Protein AF-A0A1F7M0W0-F1 (afdb_monomer_lite)

Secondary structure (DSSP, 8-state):
--HHHHHHHHHHHHHHHHHHHHHHHHHHHHHHHHH--HHHHHHHHHHHHHHHHHHIIIIIS-SEEEE-SSEEEEE-SS-EEEEEGGGEEEEEEEEEEEEEEEETTEEEEEEEEEEEE--TT-SSPEEEEEEEEEEEETT---GGGSB-HHHHH-THHHHHHHHS--

pLDDT: mean 82.92, std 13.29, range [36.28, 96.38]

Structure (mmCIF, N/CA/C/O backbone):
data_AF-A0A1F7M0W0-F1
#
_entry.id   AF-A0A1F7M0W0-F1
#
loop_
_atom_site.group_PDB
_atom_site.id
_atom_site.type_symbol
_atom_site.label_atom_id
_atom_site.label_alt_id
_atom_site.label_comp_id
_atom_site.label_asym_id
_atom_site.label_entity_id
_atom_site.label_seq_id
_atom_site.pdbx_PDB_ins_code
_atom_site.Cartn_x
_atom_site.Cartn_y
_atom_site.Cartn_z
_atom_site.occupancy
_atom_site.B_iso_or_equiv
_atom_site.auth_seq_id
_atom_site.auth_comp_id
_atom_site.auth_asym_id
_atom_site.auth_atom_id
_atom_site.pdbx_PDB_model_num
ATOM 1 N N . MET A 1 1 ? 17.934 -7.156 0.402 1.00 50.94 1 MET A N 1
ATOM 2 C CA . MET A 1 1 ? 16.973 -7.670 1.405 1.00 50.94 1 MET A CA 1
ATOM 3 C C . MET A 1 1 ? 16.282 -8.896 0.833 1.00 50.94 1 MET A C 1
ATOM 5 O O . MET A 1 1 ? 15.883 -8.846 -0.325 1.00 50.94 1 MET A O 1
ATOM 9 N N . SER A 1 2 ? 16.184 -9.997 1.584 1.00 61.03 2 SER A N 1
ATOM 10 C CA . SER A 1 2 ? 15.461 -11.190 1.125 1.00 61.03 2 SER A CA 1
ATOM 11 C C . SER A 1 2 ? 13.953 -10.904 1.070 1.00 61.03 2 SER A C 1
ATOM 13 O O . SER A 1 2 ? 13.402 -10.249 1.952 1.00 61.03 2 SER A O 1
ATOM 15 N N . VAL A 1 3 ? 13.280 -11.400 0.026 1.00 61.53 3 VAL A N 1
ATOM 16 C CA . VAL A 1 3 ? 11.830 -11.221 -0.225 1.00 61.53 3 VAL A CA 1
ATOM 17 C C . VAL A 1 3 ? 10.975 -11.719 0.949 1.00 61.53 3 VAL A C 1
ATOM 19 O O . VAL A 1 3 ? 9.888 -11.212 1.208 1.00 61.53 3 VAL A O 1
ATOM 22 N N . PHE A 1 4 ? 11.486 -12.716 1.671 1.00 61.03 4 PHE A N 1
ATOM 23 C CA . PHE A 1 4 ? 10.843 -13.277 2.851 1.00 61.03 4 PHE A CA 1
ATOM 24 C C . PHE A 1 4 ? 10.889 -12.312 4.045 1.00 61.03 4 PHE A C 1
ATOM 26 O O . PHE A 1 4 ? 9.880 -12.137 4.720 1.00 61.03 4 PHE A O 1
ATOM 33 N N . GLY A 1 5 ? 12.020 -11.627 4.257 1.00 73.69 5 GLY A N 1
ATOM 34 C CA . GLY A 1 5 ? 12.181 -10.662 5.347 1.00 73.69 5 GLY A CA 1
ATOM 35 C C . GLY A 1 5 ? 11.308 -9.414 5.192 1.00 73.69 5 GLY A C 1
ATOM 36 O O . GLY A 1 5 ? 10.803 -8.888 6.178 1.00 73.69 5 GLY A O 1
ATOM 37 N N . THR A 1 6 ? 11.071 -8.953 3.960 1.00 78.06 6 THR A N 1
ATOM 38 C CA . THR A 1 6 ? 10.182 -7.803 3.718 1.00 78.06 6 THR A CA 1
ATOM 39 C C . THR A 1 6 ? 8.709 -8.160 3.902 1.00 78.06 6 THR A C 1
ATOM 41 O O . THR A 1 6 ? 7.960 -7.363 4.467 1.00 78.06 6 THR A O 1
ATOM 44 N N . ARG A 1 7 ? 8.294 -9.376 3.516 1.00 80.31 7 ARG A N 1
ATOM 45 C CA . ARG A 1 7 ? 6.933 -9.873 3.771 1.00 80.31 7 ARG A CA 1
ATOM 46 C C . ARG A 1 7 ? 6.635 -9.983 5.263 1.00 80.31 7 ARG A C 1
ATOM 48 O O . ARG A 1 7 ? 5.583 -9.524 5.702 1.00 80.31 7 ARG A O 1
ATOM 55 N N . THR A 1 8 ? 7.531 -10.606 6.031 1.00 82.56 8 THR A N 1
ATOM 56 C CA . THR A 1 8 ? 7.334 -10.804 7.475 1.00 82.56 8 THR A CA 1
ATOM 57 C C . THR A 1 8 ? 7.323 -9.477 8.217 1.00 82.56 8 THR A C 1
ATOM 59 O O . THR A 1 8 ? 6.452 -9.274 9.057 1.00 82.56 8 THR A O 1
ATOM 62 N N . PHE A 1 9 ? 8.208 -8.544 7.856 1.00 86.50 9 PHE A N 1
ATOM 63 C CA . PHE A 1 9 ? 8.216 -7.200 8.427 1.00 86.50 9 PHE A CA 1
ATOM 64 C C . PHE A 1 9 ? 6.906 -6.450 8.160 1.00 86.50 9 PHE A C 1
ATOM 66 O O . PHE A 1 9 ? 6.277 -5.966 9.097 1.00 86.50 9 PHE A O 1
ATOM 73 N N . GLN A 1 10 ? 6.451 -6.388 6.903 1.00 87.81 10 GLN A N 1
ATOM 74 C CA . GLN A 1 10 ? 5.212 -5.680 6.569 1.00 87.81 10 GLN A CA 1
ATOM 75 C C . GLN A 1 10 ? 3.975 -6.355 7.180 1.00 87.81 10 GLN A C 1
ATOM 77 O O . GLN A 1 10 ? 3.059 -5.668 7.631 1.00 87.81 10 GLN A O 1
ATOM 82 N N . GLY A 1 11 ? 3.963 -7.691 7.246 1.00 86.62 11 GLY A N 1
ATOM 83 C CA . GLY A 1 11 ? 2.921 -8.450 7.936 1.00 86.62 11 GLY A CA 1
ATOM 84 C C . GLY A 1 11 ? 2.881 -8.164 9.439 1.00 86.62 11 GLY A C 1
ATOM 85 O O . GLY A 1 11 ? 1.812 -7.877 9.972 1.00 86.62 11 GLY A O 1
ATOM 86 N N . ALA A 1 12 ? 4.036 -8.167 10.109 1.00 90.12 12 ALA A N 1
ATOM 87 C CA . ALA A 1 12 ? 4.142 -7.836 11.530 1.00 90.12 12 ALA A CA 1
ATOM 88 C C . ALA A 1 12 ? 3.728 -6.384 11.809 1.00 90.12 12 AL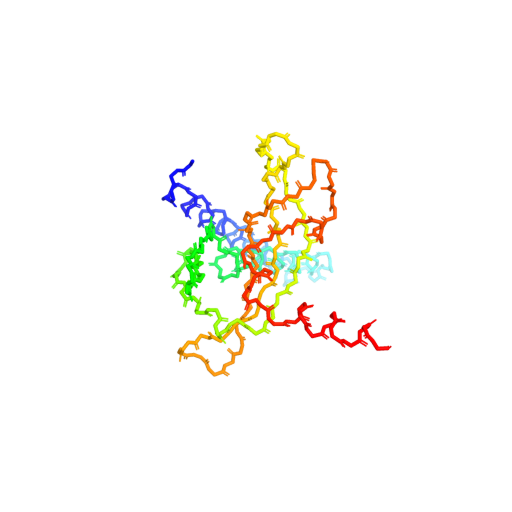A A C 1
ATOM 90 O O . ALA A 1 12 ? 2.979 -6.126 12.749 1.00 90.12 12 ALA A O 1
ATOM 91 N N . LEU A 1 13 ? 4.153 -5.445 10.959 1.00 91.31 13 LEU A N 1
ATOM 92 C CA . LEU A 1 13 ? 3.774 -4.039 11.059 1.00 91.31 13 LEU A CA 1
ATOM 93 C C . LEU A 1 13 ? 2.256 -3.858 10.919 1.00 91.31 13 LEU A C 1
ATOM 95 O O . LEU A 1 13 ? 1.640 -3.180 11.736 1.00 91.31 13 LEU A O 1
ATOM 99 N N . SER A 1 14 ? 1.638 -4.506 9.927 1.00 90.44 14 SER A N 1
ATOM 100 C CA . SER A 1 14 ? 0.182 -4.501 9.753 1.00 90.44 14 SER A CA 1
ATOM 101 C C . SER A 1 14 ? -0.540 -5.057 10.988 1.00 90.44 14 SER A C 1
ATOM 103 O O . SER A 1 14 ? -1.446 -4.405 11.507 1.00 90.44 14 SER A O 1
ATOM 105 N N . ALA A 1 15 ? -0.097 -6.204 11.517 1.00 91.88 15 ALA A N 1
ATOM 106 C CA . ALA A 1 15 ? -0.667 -6.804 12.724 1.00 91.88 15 ALA A CA 1
ATOM 107 C C . ALA A 1 15 ? -0.555 -5.883 13.953 1.00 91.88 15 ALA A C 1
ATOM 109 O O . ALA A 1 15 ? -1.500 -5.785 14.736 1.00 91.88 15 ALA A O 1
ATOM 110 N N . ALA A 1 16 ? 0.560 -5.160 14.095 1.00 92.94 16 ALA A N 1
ATOM 111 C CA . ALA A 1 16 ? 0.738 -4.180 15.161 1.00 92.94 16 ALA A CA 1
ATOM 112 C C . ALA A 1 16 ? -0.274 -3.026 15.055 1.00 92.94 16 ALA A C 1
ATOM 114 O O . ALA A 1 16 ? -0.889 -2.666 16.058 1.00 92.94 16 ALA A O 1
ATOM 115 N N . PHE A 1 17 ? -0.512 -2.495 13.849 1.00 93.81 17 PHE A N 1
ATOM 116 C CA . PHE A 1 17 ? -1.536 -1.467 13.619 1.00 93.81 17 PHE A CA 1
ATOM 117 C C . PHE A 1 17 ? -2.949 -1.966 13.949 1.00 93.81 17 PHE A C 1
ATOM 119 O O . PHE A 1 17 ? -3.724 -1.241 14.573 1.00 93.81 17 PHE A O 1
ATOM 126 N N . PHE A 1 18 ? -3.274 -3.212 13.597 1.00 92.19 18 PHE A N 1
ATOM 127 C CA . PHE A 1 18 ? -4.548 -3.831 13.967 1.00 92.19 18 PHE A CA 1
ATOM 128 C C . PHE A 1 18 ? -4.738 -3.933 15.477 1.00 92.19 18 PHE A C 1
ATOM 130 O O . PHE A 1 18 ? -5.766 -3.499 15.996 1.00 92.19 18 PHE A O 1
ATOM 137 N N . ALA A 1 19 ? -3.752 -4.495 16.176 1.00 93.38 19 ALA A N 1
ATOM 138 C CA . ALA A 1 19 ? -3.827 -4.705 17.614 1.00 93.38 19 ALA A CA 1
ATOM 139 C C . ALA A 1 19 ? -3.890 -3.371 18.371 1.00 93.38 19 ALA A C 1
ATOM 141 O O . ALA A 1 19 ? -4.763 -3.187 19.218 1.00 93.38 19 ALA A O 1
ATOM 142 N N . ALA A 1 20 ? -3.017 -2.419 18.027 1.00 94.75 20 ALA A N 1
ATOM 143 C CA . ALA A 1 20 ? -2.986 -1.105 18.659 1.00 94.75 20 ALA A CA 1
ATOM 144 C C . ALA A 1 20 ? -4.271 -0.311 18.382 1.00 94.75 20 ALA A C 1
ATOM 146 O O . ALA A 1 20 ? -4.898 0.189 19.313 1.00 94.75 20 ALA A O 1
ATOM 147 N N . GLY A 1 21 ? -4.706 -0.240 17.119 1.00 94.50 21 GLY A N 1
ATOM 148 C CA . GLY A 1 21 ? -5.929 0.468 16.748 1.00 94.50 21 GLY A CA 1
ATOM 149 C C . GLY A 1 21 ? -7.175 -0.147 17.387 1.00 94.50 21 GLY A C 1
ATOM 150 O O . GLY A 1 21 ? -7.998 0.578 17.939 1.00 94.50 21 GLY A O 1
ATOM 151 N N . GLY A 1 22 ? -7.283 -1.479 17.392 1.00 94.25 22 GLY A N 1
ATOM 152 C CA . GLY A 1 22 ? -8.375 -2.197 18.050 1.00 94.25 22 GLY A CA 1
ATOM 153 C C . GLY A 1 22 ? -8.413 -1.963 19.562 1.00 94.25 22 GLY A C 1
ATOM 154 O O . GLY A 1 22 ? -9.478 -1.680 20.106 1.00 94.25 22 GLY A O 1
ATOM 155 N N . ALA A 1 23 ? -7.258 -2.002 20.234 1.00 96.25 23 ALA A N 1
ATOM 156 C CA . ALA A 1 23 ? -7.165 -1.716 21.664 1.00 96.25 23 ALA A CA 1
ATOM 157 C C . ALA A 1 23 ? -7.616 -0.285 21.998 1.00 96.25 23 ALA A C 1
ATOM 159 O O . ALA A 1 23 ? -8.373 -0.092 22.949 1.00 96.25 23 ALA A O 1
ATOM 160 N N . VAL A 1 24 ? -7.215 0.703 21.188 1.00 96.12 24 VAL A N 1
ATOM 161 C CA . VAL A 1 24 ? -7.655 2.099 21.343 1.00 96.12 24 VAL A CA 1
ATOM 162 C C . VAL A 1 24 ? -9.168 2.219 21.159 1.00 96.12 24 VAL A C 1
ATOM 164 O O . VAL A 1 24 ? -9.820 2.825 22.002 1.00 96.12 24 VAL A O 1
ATOM 167 N N . ILE A 1 25 ? -9.749 1.595 20.125 1.00 96.38 25 ILE A N 1
ATOM 168 C CA . ILE A 1 25 ? -11.209 1.602 19.917 1.00 96.38 25 ILE A CA 1
ATOM 169 C C . ILE A 1 25 ? -11.929 1.033 21.139 1.00 96.38 25 ILE A C 1
ATOM 171 O O . ILE A 1 25 ? -12.865 1.658 21.629 1.00 96.38 25 ILE A O 1
ATOM 175 N N . ILE A 1 26 ? -11.497 -0.128 21.643 1.00 96.31 26 ILE A N 1
ATOM 176 C CA . ILE A 1 26 ? -12.136 -0.790 22.788 1.00 96.31 26 ILE A CA 1
ATOM 177 C C . ILE A 1 26 ? -12.042 0.094 24.036 1.00 96.31 26 ILE A C 1
ATOM 179 O O . ILE A 1 26 ? -13.057 0.344 24.684 1.00 96.31 26 ILE A O 1
ATOM 183 N N . ALA A 1 27 ? -10.852 0.611 24.354 1.00 95.06 27 ALA A N 1
ATOM 184 C CA . ALA A 1 27 ? -10.651 1.474 25.515 1.00 95.06 27 ALA A CA 1
ATOM 185 C C . ALA A 1 27 ? -11.495 2.755 25.422 1.00 95.06 27 ALA A C 1
ATOM 187 O O . ALA A 1 27 ? -12.200 3.110 26.366 1.00 95.06 27 ALA A O 1
ATOM 188 N N . SER A 1 28 ? -11.485 3.421 24.268 1.00 94.94 28 SER A N 1
ATOM 189 C CA . SER A 1 28 ? -12.257 4.640 24.040 1.00 94.94 28 SER A CA 1
ATOM 190 C C . SER A 1 28 ? -13.768 4.397 24.042 1.00 94.94 28 SER A C 1
ATOM 192 O O . SER A 1 28 ? -14.510 5.198 24.604 1.00 94.94 28 SER A O 1
ATOM 194 N N . ALA A 1 29 ? -14.240 3.276 23.494 1.00 93.12 29 ALA A N 1
ATOM 195 C CA . ALA A 1 29 ? -15.651 2.901 23.541 1.00 93.12 29 ALA A CA 1
ATOM 196 C C . ALA A 1 29 ? -16.125 2.631 24.977 1.00 93.12 29 ALA A C 1
ATOM 198 O O . ALA A 1 29 ? -17.220 3.051 25.346 1.00 93.12 29 ALA A O 1
ATOM 199 N N . LEU A 1 30 ? -15.292 1.995 25.809 1.00 95.00 30 LEU A N 1
ATOM 200 C CA . LEU A 1 30 ? -15.589 1.792 27.230 1.00 95.00 30 LEU A CA 1
ATOM 201 C C . LEU A 1 30 ? -15.691 3.125 27.985 1.00 95.00 30 LEU A C 1
ATOM 203 O O . LEU A 1 30 ? -16.606 3.302 28.790 1.00 95.00 30 LEU A O 1
ATOM 207 N N . VAL A 1 31 ? -14.797 4.078 27.700 1.00 92.88 31 VAL A N 1
ATOM 208 C CA . VAL A 1 31 ? -14.842 5.423 28.298 1.00 92.88 31 VAL A CA 1
ATOM 209 C C . VAL A 1 31 ? -16.081 6.194 27.838 1.00 92.88 31 VAL A C 1
ATOM 211 O O . VAL A 1 31 ? -16.773 6.769 28.675 1.00 92.88 31 VAL A O 1
ATOM 214 N N . LEU A 1 32 ? -16.420 6.156 26.545 1.00 93.00 32 LEU A N 1
ATOM 215 C CA . LEU A 1 32 ? -17.656 6.749 26.017 1.00 93.00 32 LEU A CA 1
ATOM 216 C C . LEU A 1 32 ? -18.895 6.161 26.690 1.00 93.00 32 LEU A C 1
ATOM 218 O O . LEU A 1 32 ? -19.762 6.904 27.137 1.00 93.00 32 LEU A O 1
ATOM 222 N N . TYR A 1 33 ? -18.963 4.834 26.798 1.00 91.94 33 TYR A N 1
ATOM 223 C CA . TYR A 1 33 ? -20.092 4.149 27.417 1.00 91.94 33 TYR A CA 1
ATOM 224 C C . TYR A 1 33 ? -20.246 4.514 28.897 1.00 91.94 33 TYR A C 1
ATOM 226 O O . TYR A 1 33 ? -21.361 4.691 29.383 1.00 91.94 33 TYR A O 1
ATOM 234 N N . ARG A 1 34 ? -19.129 4.640 29.625 1.00 94.19 34 ARG A N 1
ATOM 235 C CA . ARG A 1 34 ? -19.157 4.893 31.068 1.00 94.19 34 ARG A CA 1
ATOM 236 C C . ARG A 1 34 ? -19.322 6.367 31.433 1.00 94.19 34 ARG A C 1
ATOM 238 O O . ARG A 1 34 ? -19.974 6.651 32.435 1.00 94.19 34 ARG A O 1
ATOM 245 N N . TYR A 1 35 ? -18.726 7.274 30.663 1.00 91.94 35 TYR A N 1
ATOM 246 C CA . TYR A 1 35 ? -18.578 8.686 31.030 1.00 91.94 35 TYR A CA 1
ATOM 247 C C . TYR A 1 35 ? -19.152 9.666 29.998 1.00 91.94 35 TYR A C 1
ATOM 249 O O . TYR A 1 35 ? -19.241 10.851 30.297 1.00 91.94 35 TYR A O 1
ATOM 257 N N . SER A 1 36 ? -19.555 9.204 28.806 1.00 88.69 36 SER A N 1
ATOM 258 C CA . SER A 1 36 ? -20.030 10.057 27.697 1.00 88.69 36 SER A CA 1
ATOM 259 C C . SER A 1 36 ? -19.058 11.189 27.325 1.00 88.69 36 SER A C 1
ATOM 261 O O . SER A 1 36 ? -19.475 12.259 26.885 1.00 88.69 36 SER A O 1
ATOM 263 N N . ASP A 1 37 ? -17.753 10.954 27.500 1.00 89.62 37 ASP A N 1
ATOM 264 C CA . ASP A 1 37 ? -16.708 11.947 27.245 1.00 89.62 37 ASP A CA 1
ATOM 265 C C . ASP A 1 37 ? -16.490 12.145 25.728 1.00 89.62 37 ASP A C 1
ATOM 267 O O . ASP A 1 37 ? -16.090 11.199 25.040 1.00 89.62 37 ASP A O 1
ATOM 271 N N . PRO A 1 38 ? -16.694 13.357 25.176 1.00 85.94 38 PRO A N 1
ATOM 272 C CA . PRO A 1 38 ? -16.485 13.626 23.754 1.00 85.94 38 PRO A CA 1
ATOM 273 C C . PRO A 1 38 ? -15.032 13.420 23.292 1.00 85.94 38 PRO A C 1
ATOM 275 O O . PRO A 1 38 ? -14.805 13.122 22.120 1.00 85.94 38 PRO A O 1
ATOM 278 N N . VAL A 1 39 ? -14.036 13.512 24.178 1.00 89.94 39 VAL A N 1
ATOM 279 C CA . VAL A 1 39 ? -12.630 13.225 23.841 1.00 89.94 39 VAL A CA 1
ATOM 280 C C . VAL A 1 39 ? -12.447 11.749 23.490 1.00 89.94 39 VAL A C 1
ATOM 282 O O . VAL A 1 39 ? -11.682 11.403 22.586 1.00 89.94 39 VAL A O 1
ATOM 285 N N . ALA A 1 40 ? -13.202 10.860 24.134 1.00 91.00 40 ALA A N 1
ATOM 286 C CA . ALA A 1 40 ? -13.142 9.438 23.839 1.00 91.00 40 ALA A CA 1
ATOM 287 C C . ALA A 1 40 ? -13.700 9.109 22.438 1.00 91.00 40 ALA A C 1
ATOM 289 O O . ALA A 1 40 ? -13.253 8.148 21.814 1.00 91.00 40 ALA A O 1
ATOM 290 N N . PHE A 1 41 ? -14.561 9.953 21.856 1.00 91.25 41 PHE A N 1
ATOM 291 C CA . PHE A 1 41 ? -14.944 9.824 20.444 1.00 91.25 41 PHE A CA 1
ATOM 292 C C . PHE A 1 41 ? -13.753 10.019 19.501 1.00 91.25 41 PHE A C 1
ATOM 294 O O . PHE A 1 41 ? -13.569 9.232 18.570 1.00 91.25 41 PHE A O 1
ATOM 301 N N . ALA A 1 42 ? -12.890 11.002 19.773 1.00 92.00 42 ALA A N 1
ATOM 302 C CA . ALA A 1 42 ? -11.668 11.193 18.994 1.00 92.00 42 ALA A CA 1
ATOM 303 C C . ALA A 1 42 ? -10.760 9.953 19.061 1.00 92.00 42 ALA A C 1
A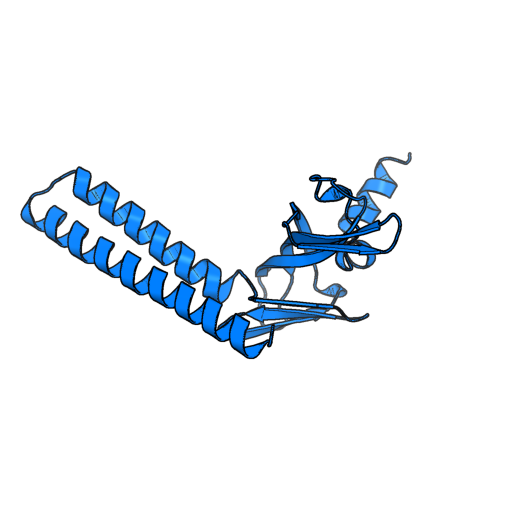TOM 305 O O . ALA A 1 42 ? -10.188 9.555 18.046 1.00 92.00 42 ALA A O 1
ATOM 306 N N . GLY A 1 43 ? -10.692 9.289 20.219 1.00 91.94 43 GLY A N 1
ATOM 307 C CA . GLY A 1 43 ? -9.972 8.025 20.378 1.00 91.94 43 GLY A CA 1
ATOM 308 C C . GLY A 1 43 ? -10.505 6.908 19.473 1.00 91.94 43 GLY A C 1
ATOM 309 O O . GLY A 1 43 ? -9.722 6.259 18.779 1.00 91.94 43 GLY A O 1
ATOM 310 N N . VAL A 1 44 ? -11.830 6.744 19.375 1.00 93.81 44 VAL A N 1
ATOM 311 C CA . VAL A 1 44 ? -12.447 5.779 18.443 1.00 93.81 44 VAL A CA 1
ATOM 312 C C . VAL A 1 44 ? -12.078 6.092 16.990 1.00 93.81 44 VAL A C 1
ATOM 314 O O . VAL A 1 44 ? -11.698 5.186 16.247 1.00 93.81 44 VAL A O 1
ATOM 317 N N . VAL A 1 45 ? -12.131 7.365 16.587 1.00 94.81 45 VAL A N 1
ATOM 318 C CA . VAL A 1 45 ? -11.762 7.791 15.226 1.00 94.81 45 VAL A CA 1
ATOM 319 C C . VAL A 1 45 ? -10.290 7.485 14.931 1.00 94.81 45 VAL A C 1
ATOM 321 O O . VAL A 1 45 ? -9.980 6.885 13.901 1.00 94.81 45 VAL A O 1
ATOM 324 N N . VAL A 1 46 ? -9.378 7.835 15.842 1.00 94.62 46 VAL A N 1
ATOM 325 C CA . VAL A 1 46 ? -7.940 7.544 15.702 1.00 94.62 46 VAL A CA 1
ATOM 326 C C . VAL A 1 46 ? -7.686 6.039 15.626 1.00 94.62 46 VAL A C 1
ATOM 328 O O . VAL A 1 46 ? -6.920 5.580 14.773 1.00 94.62 46 VAL A O 1
ATOM 331 N N . GLY A 1 47 ? -8.356 5.249 16.464 1.00 94.81 47 GLY A N 1
ATOM 332 C CA . GLY A 1 47 ? -8.258 3.796 16.426 1.00 94.81 47 GLY A CA 1
ATOM 333 C C . GLY A 1 47 ? -8.748 3.215 15.095 1.00 94.81 47 GLY A C 1
ATOM 334 O O . GLY A 1 47 ? -8.069 2.373 14.508 1.00 94.81 47 GLY A O 1
ATOM 335 N N . ALA A 1 48 ? -9.856 3.726 14.549 1.00 95.00 48 ALA A N 1
ATOM 336 C CA . ALA A 1 48 ? -10.381 3.305 13.249 1.00 95.00 48 ALA A CA 1
ATOM 337 C C . ALA A 1 48 ? -9.425 3.635 12.088 1.00 95.00 48 ALA A C 1
ATOM 339 O O . ALA A 1 48 ? -9.204 2.795 11.210 1.00 95.00 48 ALA A O 1
ATOM 340 N N . ILE A 1 49 ? -8.804 4.821 12.099 1.00 96.00 49 ILE A N 1
ATOM 341 C CA . ILE A 1 49 ? -7.756 5.199 11.134 1.00 96.00 49 ILE A CA 1
ATOM 342 C C . ILE A 1 49 ? -6.565 4.236 11.240 1.00 96.00 49 ILE A C 1
ATOM 344 O O . ILE A 1 49 ? -6.075 3.738 10.227 1.00 96.00 49 ILE A O 1
ATOM 348 N N . THR A 1 50 ? -6.135 3.927 12.463 1.00 94.81 50 THR A N 1
ATOM 349 C CA . THR A 1 50 ? -5.003 3.029 12.742 1.00 94.81 50 THR A CA 1
ATOM 350 C C . THR A 1 50 ? -5.267 1.611 12.214 1.00 94.81 50 THR A C 1
ATOM 352 O O . THR A 1 50 ? -4.433 1.050 11.503 1.00 94.81 50 THR A O 1
ATOM 355 N N . VAL A 1 51 ? -6.460 1.056 12.460 1.00 93.94 51 VAL A N 1
ATOM 356 C CA . VAL A 1 51 ? -6.895 -0.240 11.902 1.00 93.94 51 VAL A CA 1
ATOM 357 C C . VAL A 1 51 ? -6.941 -0.201 10.371 1.00 93.94 51 VAL A C 1
ATOM 359 O O . VAL A 1 51 ? -6.465 -1.122 9.705 1.00 93.94 51 VAL A O 1
ATOM 362 N N . SER A 1 52 ? -7.470 0.883 9.797 1.00 94.06 52 SER A N 1
ATOM 363 C CA . SER A 1 52 ? -7.543 1.068 8.341 1.00 94.06 52 SER A CA 1
ATOM 364 C C . SER A 1 52 ? -6.155 1.097 7.697 1.00 94.06 52 SER A C 1
ATOM 366 O O . SER A 1 52 ? -5.959 0.520 6.626 1.00 94.06 52 SER A O 1
ATOM 368 N N . LEU A 1 53 ? -5.169 1.704 8.364 1.00 92.44 53 LEU A N 1
ATOM 369 C CA . LEU A 1 53 ? -3.775 1.688 7.925 1.00 92.44 53 LEU A CA 1
ATOM 370 C C . LEU A 1 53 ? -3.191 0.266 7.951 1.00 92.44 53 LEU A C 1
ATOM 372 O O . LEU A 1 53 ? -2.510 -0.134 7.006 1.00 92.44 53 LEU A O 1
ATOM 376 N N . GLY A 1 54 ? -3.522 -0.529 8.973 1.00 90.69 54 GLY A N 1
ATOM 377 C CA . GLY A 1 54 ? -3.192 -1.956 9.030 1.00 90.69 54 GLY A CA 1
ATOM 378 C C . GLY A 1 54 ? -3.724 -2.731 7.817 1.00 90.69 54 GLY A C 1
ATOM 379 O O . GLY A 1 54 ? -2.953 -3.425 7.146 1.00 90.69 54 GLY A O 1
ATOM 380 N N . PHE A 1 55 ? -5.005 -2.552 7.472 1.00 89.00 55 PHE A N 1
ATOM 381 C CA . PHE A 1 55 ? -5.618 -3.141 6.270 1.00 89.00 55 PHE A CA 1
ATOM 382 C C . PHE A 1 55 ? -4.937 -2.686 4.979 1.00 89.00 55 PHE A C 1
ATOM 384 O O . PHE A 1 55 ? -4.662 -3.503 4.093 1.00 89.00 55 PHE A O 1
ATOM 391 N N . PHE A 1 56 ? -4.650 -1.389 4.871 1.00 88.62 56 PHE A N 1
ATOM 392 C CA . PHE A 1 56 ? -3.985 -0.811 3.710 1.00 88.62 56 PHE A CA 1
ATOM 393 C C . PHE A 1 56 ? -2.625 -1.475 3.459 1.00 88.62 56 PHE A C 1
ATOM 395 O O . PHE A 1 56 ? -2.363 -1.942 2.348 1.00 88.62 56 PHE A O 1
ATOM 402 N N . LEU A 1 57 ? -1.803 -1.609 4.506 1.00 85.88 57 LEU A N 1
ATOM 403 C CA . LEU A 1 57 ? -0.506 -2.288 4.440 1.00 85.88 57 LEU A CA 1
ATOM 404 C C . LEU A 1 57 ? -0.627 -3.768 4.059 1.00 85.88 57 LEU A C 1
ATOM 406 O O . LEU A 1 57 ? 0.281 -4.326 3.453 1.00 85.88 57 LEU A O 1
ATOM 410 N N . MET A 1 58 ? -1.728 -4.427 4.405 1.00 85.19 58 MET A N 1
ATOM 411 C CA . MET A 1 58 ? -1.894 -5.857 4.159 1.00 85.19 58 MET A CA 1
ATOM 412 C C . MET A 1 58 ? -2.364 -6.172 2.733 1.00 85.19 58 MET A C 1
ATOM 414 O O . MET A 1 58 ? -1.939 -7.176 2.156 1.00 85.19 58 MET A O 1
ATOM 418 N N . ILE A 1 59 ? -3.251 -5.338 2.176 1.00 84.25 59 ILE A N 1
ATOM 419 C CA . ILE A 1 59 ? -4.048 -5.678 0.981 1.00 84.25 59 ILE A CA 1
ATOM 420 C C . ILE A 1 59 ? -3.788 -4.742 -0.206 1.00 84.25 59 ILE A C 1
ATOM 422 O O . ILE A 1 59 ? -3.918 -5.172 -1.353 1.00 84.25 59 ILE A O 1
ATOM 426 N N . MET A 1 60 ? -3.456 -3.475 0.054 1.00 84.44 60 MET A N 1
ATOM 427 C CA . MET A 1 60 ? -3.359 -2.432 -0.978 1.00 84.44 60 MET A CA 1
ATOM 428 C C . MET A 1 60 ? -1.917 -2.037 -1.297 1.00 84.44 60 MET A C 1
ATOM 430 O O . MET A 1 60 ? -1.651 -1.577 -2.408 1.00 84.44 60 MET A O 1
ATOM 434 N N . LEU A 1 61 ? -0.992 -2.242 -0.355 1.00 87.88 61 LEU A N 1
ATOM 435 C CA . LEU A 1 61 ? 0.429 -1.958 -0.520 1.00 87.88 61 LEU A CA 1
ATOM 436 C C . LEU A 1 61 ? 1.205 -3.273 -0.719 1.00 87.88 61 LEU A C 1
ATOM 438 O O . LEU A 1 61 ? 1.342 -4.037 0.235 1.00 87.88 61 LEU A O 1
ATOM 442 N N . PRO A 1 62 ? 1.722 -3.595 -1.914 1.00 87.81 62 PRO A N 1
ATOM 443 C CA . PRO A 1 62 ? 2.588 -4.742 -2.078 1.00 87.81 62 PRO A CA 1
ATOM 444 C C . PRO A 1 62 ? 3.977 -4.432 -1.502 1.00 87.81 62 PRO A C 1
ATOM 446 O O . PRO A 1 62 ? 4.508 -3.335 -1.669 1.00 87.81 62 PRO A O 1
ATOM 449 N N . TYR A 1 63 ? 4.583 -5.419 -0.842 1.00 85.06 63 TYR A N 1
ATOM 450 C CA . TYR A 1 63 ? 5.932 -5.319 -0.271 1.00 85.06 63 TYR A CA 1
ATOM 451 C C . TYR A 1 63 ? 7.035 -5.521 -1.323 1.00 85.06 63 TYR A C 1
ATOM 453 O O . TYR A 1 63 ? 8.217 -5.304 -1.052 1.00 85.06 63 TYR A O 1
ATOM 461 N N . LYS A 1 64 ? 6.664 -5.994 -2.518 1.00 84.00 64 LYS A N 1
ATOM 462 C CA . LYS A 1 64 ? 7.550 -6.165 -3.670 1.00 84.00 64 LYS A CA 1
ATOM 463 C C . LYS A 1 64 ? 6.749 -5.971 -4.956 1.00 84.00 64 LYS A C 1
ATOM 465 O O . LYS A 1 64 ? 5.607 -6.419 -5.040 1.00 84.00 64 LYS A O 1
ATOM 470 N N . GLY A 1 65 ? 7.373 -5.351 -5.952 1.00 84.44 65 GLY A N 1
ATOM 471 C CA . GLY A 1 65 ? 6.885 -5.292 -7.326 1.00 84.44 65 GLY A CA 1
ATOM 472 C C . GLY A 1 65 ? 8.016 -5.627 -8.291 1.00 84.44 65 GLY A C 1
ATOM 473 O O . GLY A 1 65 ? 9.140 -5.167 -8.095 1.00 84.44 65 GLY A O 1
ATOM 474 N N . THR A 1 66 ? 7.750 -6.448 -9.302 1.00 85.25 66 THR A N 1
ATOM 475 C CA . THR A 1 66 ? 8.684 -6.701 -10.409 1.00 85.25 66 THR A CA 1
ATOM 476 C C . THR A 1 66 ? 7.903 -6.811 -11.697 1.00 85.25 66 THR A C 1
ATOM 478 O O . THR A 1 66 ? 6.777 -7.296 -11.701 1.00 85.25 66 THR A O 1
ATOM 481 N N . SER A 1 67 ? 8.521 -6.406 -12.789 1.00 85.88 67 SER A N 1
ATOM 482 C CA . SER A 1 67 ? 7.941 -6.462 -14.122 1.00 85.88 67 SER A CA 1
ATOM 483 C C . SER A 1 67 ? 8.766 -7.364 -15.024 1.00 85.88 67 SER A C 1
ATOM 485 O O . SER A 1 67 ? 9.995 -7.340 -14.940 1.00 85.88 67 SER A O 1
ATOM 487 N N . ASP A 1 68 ? 8.089 -8.079 -15.909 1.00 86.81 68 ASP A N 1
ATOM 488 C CA . ASP A 1 68 ? 8.656 -8.649 -17.125 1.00 86.81 68 ASP A CA 1
ATOM 489 C C . ASP A 1 68 ? 8.010 -7.998 -18.364 1.00 86.81 68 ASP A C 1
ATOM 491 O O . ASP A 1 68 ? 7.247 -7.031 -18.253 1.00 86.81 68 ASP A O 1
ATOM 495 N N . ASP A 1 69 ? 8.332 -8.501 -19.554 1.00 85.44 69 ASP A N 1
ATOM 496 C CA . ASP A 1 69 ? 7.859 -7.934 -20.822 1.00 85.44 69 ASP A CA 1
ATOM 497 C C . ASP A 1 69 ? 6.335 -8.045 -21.019 1.00 85.44 69 ASP A C 1
ATOM 499 O O . ASP A 1 69 ? 5.764 -7.354 -21.862 1.00 85.44 69 ASP A O 1
ATOM 503 N N . THR A 1 70 ? 5.650 -8.886 -20.238 1.00 85.00 70 THR A N 1
ATOM 504 C CA . THR A 1 70 ? 4.224 -9.215 -20.418 1.00 85.00 70 THR A CA 1
ATOM 505 C C . THR A 1 70 ? 3.361 -8.950 -19.187 1.00 85.00 70 THR A C 1
ATOM 507 O O . THR A 1 70 ? 2.150 -8.734 -19.309 1.00 85.00 70 THR A O 1
ATOM 510 N N . THR A 1 71 ? 3.962 -8.956 -18.001 1.00 89.69 71 THR A N 1
ATOM 511 C CA . THR A 1 71 ? 3.276 -8.932 -16.720 1.00 89.69 71 THR A CA 1
ATOM 512 C C . THR A 1 71 ? 4.009 -8.114 -15.659 1.00 89.69 71 THR A C 1
ATOM 514 O O . THR A 1 71 ? 5.236 -8.035 -15.584 1.00 89.69 71 THR A O 1
ATOM 517 N N . LEU A 1 72 ? 3.212 -7.516 -14.779 1.00 90.19 72 LEU A N 1
ATOM 518 C CA . LEU A 1 72 ? 3.620 -6.897 -13.532 1.00 90.19 72 LEU A CA 1
ATOM 519 C C . LEU A 1 72 ? 3.201 -7.798 -12.372 1.00 90.19 72 LEU A C 1
ATOM 521 O O . LEU A 1 72 ? 2.014 -7.999 -12.110 1.00 90.19 72 LEU A O 1
ATOM 525 N N . HIS A 1 73 ? 4.179 -8.294 -11.630 1.00 91.25 73 HIS A N 1
ATOM 526 C CA . HIS A 1 73 ? 3.960 -9.059 -10.415 1.00 91.25 73 HIS A CA 1
ATOM 527 C C . HIS A 1 73 ? 3.990 -8.146 -9.190 1.00 91.25 73 HIS A C 1
ATOM 529 O O . HIS A 1 73 ? 4.979 -7.453 -8.938 1.00 91.25 73 HIS A O 1
ATOM 535 N N . LEU A 1 74 ? 2.919 -8.182 -8.398 1.00 90.94 74 LEU A N 1
ATOM 536 C CA . LEU A 1 74 ? 2.788 -7.473 -7.128 1.00 90.94 74 LEU A CA 1
ATOM 537 C C . LEU A 1 74 ? 2.591 -8.476 -5.992 1.00 90.94 74 LEU A C 1
ATOM 539 O O . LEU A 1 74 ? 1.635 -9.253 -5.983 1.00 90.94 74 LEU A O 1
ATOM 543 N N . TRP A 1 75 ? 3.472 -8.436 -4.996 1.00 90.00 75 TRP A N 1
ATOM 544 C CA . TRP A 1 75 ? 3.383 -9.307 -3.828 1.00 90.00 75 TRP A CA 1
ATOM 545 C C . TRP A 1 75 ? 2.830 -8.554 -2.627 1.00 90.00 75 TRP A C 1
ATOM 547 O O . TRP A 1 75 ? 3.475 -7.656 -2.094 1.00 90.00 75 TRP A O 1
ATOM 557 N N . PHE A 1 76 ? 1.655 -8.965 -2.172 1.00 88.56 76 PHE A N 1
ATOM 558 C CA . PHE A 1 76 ? 1.012 -8.502 -0.949 1.00 88.56 76 PHE A CA 1
ATOM 559 C C . PHE A 1 76 ? 1.234 -9.511 0.174 1.00 88.56 76 PHE A C 1
ATOM 561 O O . PHE A 1 76 ? 1.556 -10.677 -0.059 1.00 88.56 76 PHE A O 1
ATOM 568 N N . VAL A 1 77 ? 1.007 -9.090 1.417 1.00 87.00 77 VAL A N 1
ATOM 569 C CA . VAL A 1 77 ? 1.144 -9.981 2.582 1.00 87.00 77 VAL A CA 1
ATOM 570 C C . VAL A 1 77 ? 0.254 -11.224 2.436 1.00 87.00 77 VAL A C 1
ATOM 572 O O . VAL A 1 77 ? 0.685 -12.337 2.753 1.00 87.00 77 VAL A O 1
ATOM 575 N N . THR A 1 78 ? -0.960 -11.039 1.912 1.00 84.94 78 THR A N 1
ATOM 576 C CA . THR A 1 78 ? -2.000 -12.075 1.805 1.00 84.94 78 THR A CA 1
ATOM 577 C C . THR A 1 78 ? -2.068 -12.774 0.458 1.00 84.94 78 THR A C 1
ATOM 579 O O . THR A 1 78 ? -2.634 -13.860 0.376 1.00 84.94 78 THR A O 1
ATOM 582 N N . ARG A 1 79 ? -1.533 -12.171 -0.606 1.00 86.56 79 ARG A N 1
ATOM 583 C CA . ARG A 1 79 ? -1.693 -12.676 -1.974 1.00 86.56 79 ARG A CA 1
ATOM 584 C C . ARG A 1 79 ? -0.580 -12.204 -2.892 1.00 86.56 79 ARG A C 1
ATOM 586 O O . ARG A 1 79 ? 0.164 -11.284 -2.577 1.00 86.56 79 ARG A O 1
ATOM 593 N N . THR A 1 80 ? -0.500 -12.802 -4.066 1.00 89.81 80 THR A N 1
AT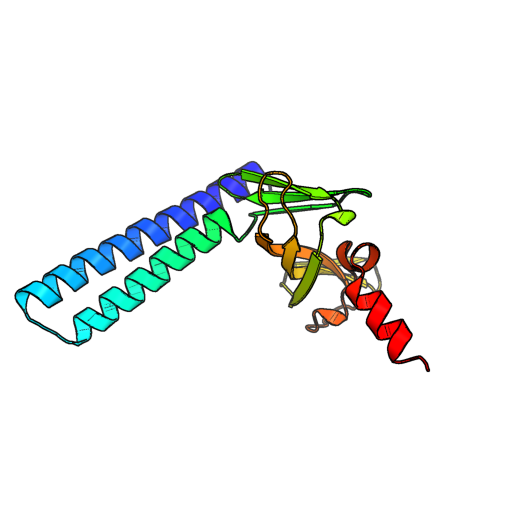OM 594 C CA . THR A 1 80 ? 0.333 -12.313 -5.163 1.00 89.81 80 THR A CA 1
ATOM 595 C C . THR A 1 80 ? -0.564 -12.102 -6.363 1.00 89.81 80 THR A C 1
ATOM 597 O O . THR A 1 80 ? -1.332 -12.994 -6.711 1.00 89.81 80 THR A O 1
ATOM 600 N N . ASP A 1 81 ? -0.476 -10.921 -6.961 1.00 89.94 81 ASP A N 1
ATOM 601 C CA . ASP A 1 81 ? -1.207 -10.580 -8.172 1.00 89.94 81 ASP A CA 1
ATOM 602 C C . ASP A 1 81 ? -0.215 -10.540 -9.341 1.00 89.94 81 ASP A C 1
ATOM 604 O O . ASP A 1 81 ? 0.850 -9.930 -9.242 1.00 89.94 81 ASP A O 1
ATOM 608 N N . ALA A 1 82 ? -0.559 -11.215 -10.436 1.00 91.00 82 ALA A N 1
ATOM 609 C CA . ALA A 1 82 ? 0.131 -11.116 -11.718 1.00 91.00 82 ALA A CA 1
ATOM 610 C C . ALA A 1 82 ? -0.790 -10.355 -12.674 1.00 91.00 82 ALA A C 1
ATOM 612 O O . ALA A 1 82 ? -1.894 -10.811 -12.969 1.00 91.00 82 ALA A O 1
ATOM 613 N N . ILE A 1 83 ? -0.361 -9.169 -13.088 1.00 90.38 83 ILE A N 1
ATOM 614 C CA . ILE A 1 83 ? -1.161 -8.219 -13.857 1.00 90.38 83 ILE A CA 1
ATOM 615 C C . ILE A 1 83 ? -0.588 -8.196 -15.262 1.00 90.38 83 ILE A C 1
ATOM 617 O O . ILE A 1 83 ? 0.544 -7.755 -15.440 1.00 90.38 83 ILE A O 1
ATOM 621 N N . ARG A 1 84 ? -1.332 -8.662 -16.265 1.00 88.94 84 ARG A N 1
ATOM 622 C CA . ARG A 1 84 ? -0.898 -8.473 -17.652 1.00 88.94 84 ARG A CA 1
ATOM 623 C C . ARG A 1 84 ? -0.931 -6.990 -17.982 1.00 88.94 84 ARG A C 1
ATOM 625 O O . ARG A 1 84 ? -1.795 -6.269 -17.491 1.00 88.94 84 ARG A O 1
ATOM 632 N N . TRP A 1 85 ? -0.025 -6.537 -18.839 1.00 87.12 85 TRP A N 1
ATOM 633 C CA . TRP A 1 85 ? -0.023 -5.136 -19.261 1.00 87.12 85 TRP A CA 1
ATOM 634 C C . TRP A 1 85 ? -1.349 -4.696 -19.892 1.00 87.12 85 TRP A C 1
ATOM 636 O O . TRP A 1 85 ? -1.799 -3.587 -19.627 1.00 87.12 85 TRP A O 1
ATOM 646 N N . ASP A 1 86 ? -2.018 -5.595 -20.619 1.00 86.00 86 ASP A N 1
ATOM 647 C CA . ASP A 1 86 ? -3.348 -5.361 -21.203 1.00 86.00 86 ASP A CA 1
ATOM 648 C C . ASP A 1 86 ? -4.445 -5.134 -20.141 1.00 86.00 86 ASP A C 1
ATOM 650 O O . ASP A 1 86 ? -5.434 -4.452 -20.399 1.00 86.00 86 ASP A O 1
ATOM 654 N N . ASP A 1 87 ? -4.264 -5.684 -18.935 1.00 87.69 87 ASP A N 1
ATOM 655 C CA . ASP A 1 87 ? -5.207 -5.556 -17.817 1.00 87.69 87 ASP A CA 1
ATOM 656 C C . ASP A 1 87 ? -4.956 -4.286 -16.981 1.00 87.69 87 ASP A C 1
ATOM 658 O O . ASP A 1 87 ? -5.719 -3.982 -16.054 1.00 87.69 87 ASP A O 1
ATOM 662 N N . LEU A 1 88 ? -3.888 -3.535 -17.275 1.00 87.50 88 LEU A N 1
ATOM 663 C CA . LEU A 1 88 ? -3.571 -2.277 -16.609 1.00 87.50 88 LEU A CA 1
ATOM 664 C C . LEU A 1 88 ? -4.432 -1.150 -17.192 1.00 87.50 88 LEU A C 1
ATOM 666 O O . LEU A 1 88 ? -4.244 -0.714 -18.323 1.00 87.50 88 LEU A O 1
ATOM 670 N N . LEU A 1 89 ? -5.361 -0.638 -16.387 1.00 87.62 89 LEU A N 1
ATOM 671 C CA . LEU A 1 89 ? -6.316 0.382 -16.821 1.00 87.62 89 LEU A CA 1
ATOM 672 C C . LEU A 1 89 ? -5.724 1.789 -16.752 1.00 87.62 89 LEU A C 1
ATOM 674 O O . LEU A 1 89 ? -5.862 2.578 -17.681 1.00 87.62 89 LEU A O 1
ATOM 678 N N . SER A 1 90 ? -5.094 2.118 -15.626 1.00 87.38 90 SER A N 1
ATOM 679 C CA . SER A 1 90 ? -4.477 3.424 -15.409 1.00 87.38 90 SER A CA 1
ATOM 680 C C . SER A 1 90 ? -3.429 3.365 -14.308 1.00 87.38 90 SER A C 1
ATOM 682 O O . SER A 1 90 ? -3.436 2.480 -13.444 1.00 87.38 90 SER A O 1
ATOM 684 N N . TYR A 1 91 ? -2.515 4.331 -14.328 1.00 89.38 91 TYR A N 1
ATOM 685 C CA . TYR A 1 91 ? -1.536 4.516 -13.265 1.00 89.38 91 TYR A CA 1
ATOM 686 C C . TYR A 1 91 ? -1.209 5.996 -13.081 1.00 89.38 91 TYR A C 1
ATOM 688 O O . TYR A 1 91 ? -1.247 6.797 -14.014 1.00 89.38 91 TYR A O 1
ATOM 696 N N . LYS A 1 92 ? -0.858 6.360 -11.851 1.00 89.69 92 LYS A N 1
ATOM 697 C CA . LYS A 1 92 ? -0.431 7.705 -11.484 1.00 89.69 92 LYS A CA 1
ATOM 698 C C . LYS A 1 92 ? 0.760 7.632 -10.546 1.00 89.69 92 LYS A C 1
ATOM 700 O O . LYS A 1 92 ? 0.692 6.999 -9.493 1.00 89.69 92 LYS A O 1
ATOM 705 N N . LYS A 1 93 ? 1.833 8.330 -10.905 1.00 90.56 93 LYS A N 1
ATOM 706 C CA . LYS A 1 93 ? 2.999 8.516 -10.039 1.00 90.56 93 LYS A CA 1
ATOM 707 C C . LYS A 1 93 ? 2.677 9.588 -9.004 1.00 90.56 93 LYS A C 1
ATOM 709 O O . LYS A 1 93 ? 2.125 10.631 -9.344 1.00 90.56 93 LYS A O 1
ATOM 714 N N . LEU A 1 94 ? 2.972 9.302 -7.745 1.00 89.94 94 LEU A N 1
ATOM 715 C CA . LEU A 1 94 ? 2.582 10.127 -6.604 1.00 89.94 94 LEU A CA 1
ATOM 716 C C . LEU A 1 94 ? 3.787 10.736 -5.891 1.00 89.94 94 LEU A C 1
ATOM 718 O O . LEU A 1 94 ? 3.717 11.884 -5.469 1.00 89.94 94 LEU A O 1
ATOM 722 N N . ALA A 1 95 ? 4.876 9.982 -5.742 1.00 88.50 95 ALA A N 1
ATOM 723 C CA . ALA A 1 95 ? 6.060 10.433 -5.018 1.00 88.50 95 ALA A CA 1
ATOM 724 C C . ALA A 1 95 ? 7.321 9.706 -5.497 1.00 88.50 95 ALA A C 1
ATOM 726 O O . ALA A 1 95 ? 7.237 8.632 -6.090 1.00 88.50 95 ALA A O 1
ATOM 727 N N . VAL A 1 96 ? 8.487 10.272 -5.190 1.00 84.50 96 VAL A N 1
ATOM 728 C CA . VAL A 1 96 ? 9.795 9.626 -5.361 1.00 84.50 96 VAL A CA 1
ATOM 729 C C . VAL A 1 96 ? 10.379 9.357 -3.977 1.00 84.50 96 VAL A C 1
ATOM 731 O O . VAL A 1 96 ? 10.351 10.212 -3.094 1.00 84.50 96 VAL A O 1
ATOM 734 N N . GLY A 1 97 ? 10.843 8.133 -3.772 1.00 76.44 97 GLY A N 1
ATOM 735 C CA . GLY A 1 97 ? 11.443 7.637 -2.546 1.00 76.44 97 GLY A CA 1
ATOM 736 C C . GLY A 1 97 ? 12.952 7.853 -2.523 1.00 76.44 97 GLY A C 1
ATOM 737 O O . GLY A 1 97 ? 13.580 8.180 -3.524 1.00 76.44 97 GLY A O 1
ATOM 738 N N . TRP A 1 98 ? 13.545 7.626 -1.355 1.00 63.50 98 TRP A N 1
ATOM 739 C CA . TRP A 1 98 ? 14.925 8.008 -1.048 1.00 63.50 98 TRP A CA 1
ATOM 740 C C . TRP A 1 98 ? 15.983 6.966 -1.428 1.00 63.50 98 TRP A C 1
ATOM 742 O O . TRP A 1 98 ? 17.135 7.087 -1.021 1.00 63.50 98 TRP A O 1
ATOM 752 N N . THR A 1 99 ? 15.622 5.907 -2.148 1.00 62.75 99 THR A N 1
ATOM 753 C CA . THR A 1 99 ? 16.599 4.906 -2.592 1.00 62.75 99 THR A CA 1
ATOM 754 C C . THR A 1 99 ? 17.150 5.320 -3.944 1.00 62.75 99 THR A C 1
ATOM 756 O O . THR A 1 99 ? 16.411 5.272 -4.924 1.00 62.75 99 THR A O 1
ATOM 759 N N . TRP A 1 100 ? 18.428 5.690 -3.980 1.00 66.38 100 TRP A N 1
ATOM 760 C CA . TRP A 1 100 ? 19.111 6.161 -5.180 1.00 66.38 100 TRP A CA 1
ATOM 761 C C . TRP A 1 100 ? 20.277 5.228 -5.481 1.00 66.38 100 TRP A C 1
ATOM 763 O O . TRP A 1 100 ? 21.168 5.066 -4.645 1.00 66.38 100 TRP A O 1
ATOM 773 N N . LYS A 1 101 ? 20.293 4.618 -6.665 1.00 71.50 101 LYS A N 1
ATOM 774 C CA . LYS A 1 101 ? 21.516 4.022 -7.216 1.00 71.50 101 LYS A CA 1
ATOM 775 C C . LYS A 1 101 ? 21.927 4.815 -8.443 1.00 71.50 101 LYS A C 1
ATOM 777 O O . LYS A 1 101 ? 21.220 4.815 -9.447 1.00 71.50 101 LYS A O 1
ATOM 782 N N . ALA A 1 102 ? 23.059 5.501 -8.348 1.00 68.81 102 ALA A N 1
ATOM 783 C CA . ALA A 1 102 ? 23.607 6.254 -9.466 1.00 68.81 102 ALA A CA 1
ATOM 784 C C . ALA A 1 102 ? 24.173 5.302 -10.527 1.00 68.81 102 ALA A C 1
ATOM 786 O O . ALA A 1 102 ? 24.975 4.426 -10.210 1.00 68.81 102 ALA A O 1
ATOM 787 N N . HIS A 1 103 ? 23.775 5.511 -11.777 1.00 66.50 103 HIS A N 1
ATOM 788 C CA . HIS A 1 103 ? 24.338 4.877 -12.963 1.00 66.50 103 HIS A CA 1
ATOM 789 C C . HIS A 1 103 ? 24.785 5.988 -13.922 1.00 66.50 103 HIS A C 1
ATOM 791 O O . HIS A 1 103 ? 24.057 6.411 -14.818 1.00 66.50 103 HIS A O 1
ATOM 797 N N . GLY A 1 104 ? 25.994 6.512 -13.707 1.00 72.50 104 GLY A N 1
ATOM 798 C CA . GLY A 1 104 ? 26.514 7.627 -14.500 1.00 72.50 104 GLY A CA 1
ATOM 799 C C . GLY A 1 104 ? 25.731 8.923 -14.259 1.00 72.50 104 GLY A C 1
ATOM 800 O O . GLY A 1 104 ? 25.769 9.460 -13.155 1.00 72.50 104 GLY A O 1
ATOM 801 N N . ARG A 1 105 ? 25.061 9.444 -15.299 1.00 67.00 105 ARG A N 1
ATOM 802 C CA . ARG A 1 105 ? 24.238 10.671 -15.220 1.00 67.00 105 ARG A CA 1
ATOM 803 C C . ARG A 1 105 ? 22.800 10.423 -14.753 1.00 67.00 105 ARG A C 1
ATOM 805 O O . ARG A 1 105 ? 22.141 11.379 -14.347 1.00 67.00 105 ARG A O 1
ATOM 812 N N . ASP A 1 106 ? 22.354 9.170 -14.763 1.00 76.19 106 ASP A N 1
ATOM 813 C CA . ASP A 1 106 ? 21.004 8.781 -14.362 1.00 76.19 106 ASP A CA 1
ATOM 814 C C . ASP A 1 106 ? 21.006 8.148 -12.963 1.00 76.19 106 ASP A C 1
ATOM 816 O O . ASP A 1 106 ? 22.011 7.607 -12.491 1.00 76.19 106 ASP A O 1
ATOM 820 N N . MET A 1 107 ? 19.865 8.208 -12.279 1.00 79.94 107 MET A N 1
ATOM 821 C CA . MET A 1 107 ? 19.648 7.559 -10.988 1.00 79.94 107 MET A CA 1
ATOM 822 C C . MET A 1 107 ? 18.432 6.637 -11.034 1.00 79.94 107 MET A C 1
ATOM 824 O O . MET A 1 107 ? 17.345 7.030 -11.460 1.00 79.94 107 MET A O 1
ATOM 828 N N . GLU A 1 108 ? 18.602 5.421 -10.516 1.00 83.06 108 GLU A N 1
ATOM 829 C CA . GLU A 1 108 ? 17.480 4.554 -10.168 1.00 83.06 108 GLU A CA 1
ATOM 830 C C . GLU A 1 108 ? 16.837 5.071 -8.881 1.00 83.06 108 GLU A C 1
ATOM 832 O O . GLU A 1 108 ? 17.492 5.109 -7.837 1.00 83.06 108 GLU A O 1
ATOM 837 N N . GLY A 1 109 ? 15.567 5.457 -8.963 1.00 82.69 109 GLY A N 1
ATOM 838 C CA . GLY A 1 109 ? 14.735 5.902 -7.851 1.00 82.69 109 GLY A CA 1
ATOM 839 C C . GLY A 1 109 ? 13.548 4.967 -7.630 1.00 82.69 109 GLY A C 1
ATOM 840 O O . GLY A 1 109 ? 13.031 4.361 -8.568 1.00 82.69 109 GLY A O 1
ATOM 841 N N . SER A 1 110 ? 13.072 4.861 -6.389 1.00 86.31 110 SER A N 1
ATOM 842 C CA . SER A 1 110 ? 11.785 4.205 -6.119 1.00 86.31 110 SER A CA 1
ATOM 843 C C . SER A 1 110 ? 10.656 5.201 -6.354 1.00 86.31 110 SER A C 1
ATOM 845 O O . SER A 1 110 ? 10.588 6.212 -5.670 1.00 86.31 110 SER A O 1
ATOM 847 N N . VAL A 1 111 ? 9.741 4.926 -7.274 1.00 88.00 111 VAL A N 1
ATOM 848 C CA . VAL A 1 111 ? 8.591 5.790 -7.566 1.00 88.00 111 VAL A CA 1
ATOM 849 C C . VAL A 1 111 ? 7.334 5.186 -6.954 1.00 88.00 111 VAL A C 1
ATOM 851 O O . VAL A 1 111 ? 6.928 4.074 -7.301 1.00 88.00 111 VAL A O 1
ATOM 854 N N . PHE A 1 112 ? 6.700 5.919 -6.043 1.00 89.81 112 PHE A N 1
ATOM 855 C CA . PHE A 1 112 ? 5.415 5.537 -5.478 1.00 89.81 112 PHE A CA 1
ATOM 856 C C . PHE A 1 112 ? 4.320 5.770 -6.507 1.00 89.81 112 PHE A C 1
ATOM 858 O O . PHE A 1 112 ? 4.134 6.891 -6.984 1.00 89.81 112 PHE A O 1
ATOM 865 N N . THR A 1 113 ? 3.588 4.717 -6.838 1.00 90.38 113 THR A N 1
ATOM 866 C CA . THR A 1 113 ? 2.617 4.715 -7.926 1.00 90.38 113 THR A CA 1
ATOM 867 C C . THR A 1 113 ? 1.299 4.128 -7.447 1.00 90.38 113 THR A C 1
ATOM 869 O O . THR A 1 113 ? 1.273 3.055 -6.850 1.00 90.38 113 THR A O 1
ATOM 872 N N . ALA A 1 114 ? 0.199 4.822 -7.727 1.00 91.69 114 ALA A N 1
ATOM 873 C CA . ALA A 1 114 ? -1.141 4.260 -7.640 1.00 91.69 114 ALA A CA 1
ATOM 874 C C . ALA A 1 114 ? -1.508 3.653 -8.992 1.00 91.69 114 ALA A C 1
ATOM 876 O O . ALA A 1 114 ? -1.374 4.318 -10.017 1.00 91.69 114 ALA A O 1
ATOM 877 N N . LEU A 1 115 ? -1.979 2.413 -8.996 1.00 91.25 115 LEU A N 1
ATOM 878 C CA . LEU A 1 115 ? -2.379 1.700 -10.203 1.00 91.25 115 LEU A CA 1
ATOM 879 C C . LEU A 1 115 ? -3.786 1.126 -10.065 1.00 91.25 115 LEU A C 1
ATOM 881 O O . LEU A 1 115 ? -4.228 0.776 -8.969 1.00 91.25 115 LEU A O 1
ATOM 885 N N . SER A 1 116 ? -4.488 1.066 -11.191 1.00 90.94 116 SER A N 1
ATOM 886 C CA . SER A 1 116 ? -5.811 0.476 -11.341 1.00 90.94 116 SER A CA 1
ATOM 887 C C . SER A 1 116 ? -5.743 -0.587 -12.427 1.00 90.94 116 SER A C 1
ATOM 889 O O . SER A 1 116 ? -5.281 -0.309 -13.530 1.00 90.94 116 SER A O 1
ATOM 891 N N . TYR A 1 117 ? -6.197 -1.798 -12.127 1.00 89.69 117 TYR A N 1
ATOM 892 C CA . TYR A 1 117 ? -6.097 -2.939 -13.034 1.00 89.69 117 TYR A CA 1
ATOM 893 C C . TYR A 1 117 ? -7.286 -3.883 -12.884 1.00 89.69 117 TYR A C 1
ATOM 895 O O . TYR A 1 117 ? -7.965 -3.896 -11.852 1.00 89.69 117 TYR A O 1
ATOM 903 N N . LEU A 1 118 ? -7.541 -4.679 -13.917 1.00 88.62 118 LEU A N 1
ATOM 904 C CA . LEU A 1 118 ? -8.511 -5.765 -13.863 1.00 88.62 118 LEU A CA 1
ATOM 905 C C . LEU A 1 118 ? -7.843 -7.022 -13.323 1.00 88.62 118 LEU A C 1
ATOM 907 O O . LEU A 1 118 ? -6.754 -7.405 -13.740 1.00 88.62 118 LEU A O 1
ATOM 911 N N . ARG A 1 119 ? -8.508 -7.679 -12.373 1.00 83.50 119 ARG A N 1
ATOM 912 C CA . ARG A 1 119 ? -8.106 -9.015 -11.943 1.00 83.50 119 ARG A CA 1
ATOM 913 C C . ARG A 1 119 ? -8.974 -10.023 -12.688 1.00 83.50 119 ARG A C 1
ATOM 915 O O . ARG A 1 119 ? -10.188 -9.850 -12.661 1.00 83.50 119 ARG A O 1
ATOM 922 N N . PRO A 1 120 ? -8.420 -11.115 -13.240 1.00 77.19 120 PRO A N 1
ATOM 923 C CA . PRO A 1 120 ? -9.217 -12.109 -13.963 1.00 77.19 120 PRO A CA 1
ATOM 924 C C . PRO A 1 120 ? -10.417 -12.650 -13.167 1.00 77.19 120 PRO A C 1
ATOM 926 O O . PRO A 1 120 ? -11.460 -12.961 -13.732 1.00 77.19 120 PRO A O 1
ATOM 929 N N . SER A 1 121 ? -10.291 -12.731 -11.838 1.00 76.81 121 SER A N 1
ATOM 930 C CA . SER A 1 121 ? -11.341 -13.213 -10.936 1.00 76.81 121 SER A CA 1
ATOM 931 C C . SER A 1 121 ? -12.339 -12.146 -10.468 1.00 76.81 121 SER A C 1
ATOM 933 O O . SER A 1 121 ? -13.293 -12.489 -9.772 1.00 76.81 121 SER A O 1
ATOM 935 N N . MET A 1 122 ? -12.154 -10.867 -10.812 1.00 76.62 122 MET A N 1
ATOM 936 C CA . MET A 1 122 ? -13.034 -9.776 -10.384 1.00 76.62 122 MET A CA 1
ATOM 937 C C . MET A 1 122 ? -13.497 -8.922 -11.560 1.00 76.62 122 MET A C 1
ATOM 939 O O . MET A 1 122 ? -12.708 -8.446 -12.365 1.00 76.62 122 MET A O 1
ATOM 943 N N . ARG A 1 123 ? -14.804 -8.652 -11.610 1.00 75.81 123 ARG A N 1
ATOM 944 C CA . ARG A 1 123 ? -15.400 -7.761 -12.620 1.00 75.81 123 ARG A CA 1
ATOM 945 C C . ARG A 1 123 ? -15.151 -6.277 -12.341 1.00 75.81 123 ARG A C 1
ATOM 947 O O . ARG A 1 123 ? -15.404 -5.444 -13.203 1.00 75.81 123 ARG A O 1
ATOM 954 N N . THR A 1 124 ? -14.696 -5.938 -11.138 1.00 84.25 124 THR A N 1
ATOM 955 C CA . THR A 1 124 ? -14.448 -4.557 -10.716 1.00 84.25 124 THR A CA 1
ATOM 956 C C . THR A 1 124 ? -12.958 -4.223 -10.754 1.00 84.25 124 THR A C 1
ATOM 958 O O . THR A 1 124 ? -12.150 -5.038 -10.294 1.00 84.25 124 THR A O 1
ATOM 961 N N . PRO A 1 125 ? -12.585 -3.012 -11.212 1.00 86.44 125 PRO A N 1
ATOM 962 C CA . PRO A 1 125 ? -11.216 -2.522 -11.132 1.00 86.44 125 PRO A CA 1
ATOM 963 C C . PRO A 1 125 ? -10.656 -2.616 -9.713 1.00 86.44 125 PRO A C 1
ATOM 965 O O . PRO A 1 125 ? -11.274 -2.165 -8.747 1.00 86.44 125 PRO A O 1
ATOM 968 N N . THR A 1 126 ? -9.465 -3.189 -9.594 1.00 88.88 126 THR A N 1
ATOM 969 C CA . THR A 1 126 ? -8.711 -3.257 -8.346 1.00 88.88 126 THR A CA 1
ATOM 970 C C . THR A 1 126 ? -7.675 -2.146 -8.320 1.00 88.88 126 THR A C 1
ATOM 972 O O . THR A 1 126 ? -6.994 -1.898 -9.311 1.00 88.88 126 THR A O 1
ATOM 975 N N . ARG A 1 127 ? -7.538 -1.487 -7.167 1.00 89.81 127 ARG A N 1
ATOM 976 C CA . ARG A 1 127 ? -6.498 -0.484 -6.932 1.00 89.81 127 ARG A CA 1
ATOM 977 C C . ARG A 1 127 ? -5.360 -1.084 -6.120 1.00 89.81 127 ARG A C 1
ATOM 979 O O . ARG A 1 127 ? -5.607 -1.865 -5.204 1.00 89.81 127 ARG A O 1
ATOM 986 N N . ALA A 1 128 ? -4.132 -0.697 -6.431 1.00 89.75 128 ALA A N 1
ATOM 987 C CA . ALA A 1 128 ? -2.976 -0.953 -5.583 1.00 89.75 128 ALA A CA 1
ATOM 988 C C . ALA A 1 128 ? -2.040 0.256 -5.574 1.00 89.75 128 ALA A C 1
ATOM 990 O O . ALA A 1 128 ? -2.054 1.083 -6.485 1.00 89.75 128 ALA A O 1
ATOM 991 N N . TYR A 1 129 ? -1.230 0.349 -4.529 1.00 90.25 129 TYR A N 1
ATOM 992 C CA . TYR A 1 129 ? -0.253 1.411 -4.340 1.00 90.25 129 TYR A CA 1
ATOM 993 C C . TYR A 1 129 ? 1.102 0.762 -4.161 1.00 90.25 129 TYR A C 1
ATOM 995 O O . TYR A 1 129 ? 1.276 0.027 -3.204 1.00 90.25 129 TYR A O 1
ATOM 1003 N N . CYS A 1 130 ? 2.055 0.985 -5.052 1.00 90.00 130 CYS A N 1
ATOM 1004 C CA . CYS A 1 130 ? 3.315 0.251 -5.034 1.00 90.00 130 CYS A CA 1
ATOM 1005 C C . CYS A 1 130 ? 4.515 1.147 -5.304 1.00 90.00 130 CYS A C 1
ATOM 1007 O O . CYS A 1 130 ? 4.419 2.170 -5.980 1.00 90.00 130 CYS A O 1
ATOM 1009 N N . TRP A 1 131 ? 5.669 0.712 -4.811 1.00 87.69 131 TRP A N 1
ATOM 1010 C CA . TRP A 1 131 ? 6.957 1.271 -5.192 1.00 87.69 131 TRP A CA 1
ATOM 1011 C C . TRP A 1 131 ? 7.484 0.520 -6.410 1.00 87.69 131 TRP A C 1
ATOM 1013 O O . TRP A 1 131 ? 7.634 -0.700 -6.367 1.00 87.69 131 TRP A O 1
ATOM 1023 N N . ILE A 1 132 ? 7.742 1.248 -7.492 1.00 87.81 132 ILE A N 1
ATOM 1024 C CA . ILE A 1 132 ? 8.313 0.708 -8.727 1.00 87.81 132 ILE A CA 1
ATOM 1025 C C . ILE A 1 132 ? 9.618 1.432 -8.998 1.00 87.81 132 ILE A C 1
ATOM 1027 O O . ILE A 1 132 ? 9.693 2.653 -8.877 1.00 87.81 132 ILE A O 1
ATOM 1031 N N . THR A 1 133 ? 10.650 0.686 -9.368 1.00 87.38 133 THR A N 1
ATOM 1032 C CA . THR A 1 133 ? 11.926 1.276 -9.760 1.00 87.38 133 THR A CA 1
ATOM 1033 C C . THR A 1 133 ? 11.761 2.038 -11.073 1.00 87.38 133 THR A C 1
ATOM 1035 O O . THR A 1 133 ? 11.268 1.497 -12.064 1.00 87.38 133 THR A O 1
ATOM 1038 N N . GLY A 1 134 ? 12.164 3.304 -11.067 1.00 85.44 134 GLY A N 1
ATOM 1039 C CA . GLY A 1 134 ? 12.255 4.145 -12.250 1.00 85.44 134 GLY A CA 1
ATOM 1040 C C . GLY A 1 134 ? 13.655 4.717 -12.409 1.00 85.44 134 GLY A C 1
ATOM 1041 O O . GLY A 1 134 ? 14.410 4.790 -11.444 1.00 85.44 134 GLY A O 1
ATOM 1042 N N . ILE A 1 135 ? 13.986 5.139 -13.622 1.00 87.69 135 ILE A N 1
ATOM 1043 C CA . ILE A 1 135 ? 15.256 5.783 -13.963 1.00 87.69 135 ILE A CA 1
ATOM 1044 C C . ILE A 1 135 ? 14.960 7.240 -14.295 1.00 87.69 135 ILE A C 1
ATOM 1046 O O . ILE A 1 135 ? 14.095 7.515 -15.125 1.00 87.69 135 ILE A O 1
ATOM 1050 N N . GLY A 1 136 ? 15.645 8.169 -13.642 1.00 85.88 136 GLY A N 1
ATOM 1051 C CA . GLY A 1 136 ? 15.436 9.599 -13.842 1.00 85.88 136 GLY A CA 1
ATOM 1052 C C . GLY A 1 136 ? 16.673 10.424 -13.495 1.00 85.88 136 GLY A C 1
ATOM 1053 O O . GLY A 1 136 ? 17.696 9.869 -13.083 1.00 85.88 136 GLY A O 1
ATOM 1054 N N . PRO A 1 137 ? 16.593 11.753 -13.655 1.00 81.25 137 PRO A N 1
ATOM 1055 C CA . PRO A 1 137 ? 17.691 12.651 -13.331 1.00 81.25 137 PRO A CA 1
ATOM 1056 C C . PRO A 1 137 ? 18.032 12.608 -11.838 1.00 81.25 137 PRO A C 1
ATOM 1058 O O . PRO A 1 137 ? 17.156 12.526 -10.970 1.00 81.25 137 PRO A O 1
ATOM 1061 N N . ALA A 1 138 ? 19.326 12.705 -11.534 1.00 71.19 138 ALA A N 1
ATOM 1062 C CA . ALA A 1 138 ? 19.802 12.786 -10.162 1.00 71.19 138 ALA A CA 1
ATOM 1063 C C . ALA A 1 138 ? 19.174 13.988 -9.429 1.00 71.19 138 ALA A C 1
ATOM 1065 O O . ALA A 1 138 ? 19.114 15.091 -9.968 1.00 71.19 138 ALA A O 1
ATOM 1066 N N . PHE A 1 139 ? 18.729 13.773 -8.187 1.00 72.00 139 PHE A N 1
ATOM 1067 C CA . PHE A 1 139 ? 18.150 14.790 -7.294 1.00 72.00 139 PHE A CA 1
ATOM 1068 C C . PHE A 1 139 ? 16.790 15.392 -7.693 1.00 72.00 139 PHE A C 1
ATOM 1070 O O . PHE A 1 139 ? 16.305 16.274 -6.977 1.00 72.00 139 PHE A O 1
ATOM 1077 N N . SER A 1 140 ? 16.124 14.915 -8.753 1.00 77.81 140 SER A N 1
ATOM 1078 C CA . SER A 1 140 ? 14.742 15.342 -9.006 1.00 77.81 140 SER A CA 1
ATOM 1079 C C . SER A 1 140 ? 13.780 14.727 -7.990 1.00 77.81 140 SER A C 1
ATOM 1081 O O . SER A 1 140 ? 13.809 13.533 -7.705 1.00 77.81 140 SER A O 1
ATOM 1083 N N . ARG A 1 141 ? 12.891 15.557 -7.439 1.00 78.12 141 ARG A N 1
ATOM 1084 C CA . ARG A 1 141 ? 11.784 15.108 -6.579 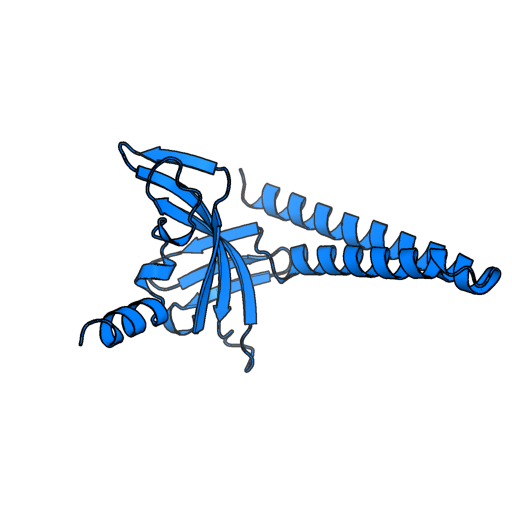1.00 78.12 141 ARG A CA 1
ATOM 1085 C C . ARG A 1 141 ? 10.472 14.951 -7.343 1.00 78.12 141 ARG A C 1
ATOM 1087 O O . ARG A 1 141 ? 9.486 14.514 -6.753 1.00 78.12 141 ARG A O 1
ATOM 1094 N N . SER A 1 142 ? 10.451 15.318 -8.624 1.00 85.12 142 SER A N 1
ATOM 1095 C CA . SER A 1 142 ? 9.276 15.176 -9.476 1.00 85.12 142 SER A CA 1
ATOM 1096 C C . SER A 1 142 ? 9.125 13.710 -9.890 1.00 85.12 142 SER A C 1
ATOM 1098 O O . SER A 1 142 ? 10.020 13.166 -10.539 1.00 85.12 142 SER A O 1
ATOM 1100 N N . PRO A 1 143 ? 8.000 13.044 -9.571 1.00 83.81 143 PRO A N 1
ATOM 1101 C CA . PRO A 1 143 ? 7.758 11.671 -10.009 1.00 83.81 143 PRO A CA 1
ATOM 1102 C C . PRO A 1 143 ? 7.652 11.534 -11.530 1.00 83.81 143 PRO A C 1
ATOM 1104 O O . PRO A 1 143 ? 7.837 10.445 -12.069 1.00 83.81 143 PRO A O 1
ATOM 1107 N N . GLU A 1 144 ? 7.318 12.618 -12.229 1.00 85.38 144 GLU A N 1
ATOM 1108 C CA . GLU A 1 144 ? 7.118 12.604 -13.677 1.00 85.38 144 GLU A CA 1
ATOM 1109 C C . GLU A 1 144 ? 8.428 12.456 -14.453 1.00 85.38 144 GLU A C 1
ATOM 1111 O O . GLU A 1 144 ? 8.412 11.859 -15.532 1.00 85.38 144 GLU A O 1
ATOM 1116 N N . ASP A 1 145 ? 9.540 12.893 -13.860 1.00 85.19 145 ASP A N 1
ATOM 1117 C CA . ASP A 1 145 ? 10.877 12.878 -14.463 1.00 85.19 145 ASP A CA 1
ATOM 1118 C C . ASP A 1 145 ? 11.488 11.469 -14.509 1.00 85.19 145 ASP A C 1
ATOM 1120 O O . ASP A 1 145 ? 12.442 11.220 -15.243 1.00 85.19 145 ASP A O 1
ATOM 1124 N N . TYR A 1 146 ? 10.941 10.534 -13.730 1.00 85.38 146 TYR A N 1
ATOM 1125 C CA . TYR A 1 146 ? 11.405 9.152 -13.675 1.00 85.38 146 TYR A CA 1
ATOM 1126 C C . TYR A 1 146 ? 10.667 8.303 -14.688 1.00 85.38 146 TYR A C 1
ATOM 1128 O O . TYR A 1 146 ? 9.449 8.203 -14.624 1.00 85.38 146 TYR A O 1
ATOM 1136 N N . VAL A 1 147 ? 11.371 7.602 -15.563 1.00 87.75 147 VAL A N 1
ATOM 1137 C CA . VAL A 1 147 ? 10.793 6.607 -16.469 1.00 87.75 147 VAL A CA 1
ATOM 1138 C C . VAL A 1 147 ? 10.714 5.257 -15.759 1.00 87.75 147 VAL A C 1
ATOM 1140 O O . VAL A 1 147 ? 11.706 4.746 -15.252 1.00 87.75 147 VAL A O 1
ATOM 1143 N N . THR A 1 148 ? 9.527 4.666 -15.727 1.00 87.06 148 THR A N 1
ATOM 1144 C CA . THR A 1 148 ? 9.224 3.360 -15.125 1.00 87.06 148 THR A CA 1
ATOM 1145 C C . THR A 1 148 ? 8.785 2.368 -16.208 1.00 87.06 148 THR A C 1
ATOM 1147 O O . THR A 1 148 ? 8.322 2.801 -17.267 1.00 87.06 148 THR A O 1
ATOM 1150 N N . PRO A 1 149 ? 8.844 1.045 -15.961 1.00 83.94 149 PRO A N 1
ATOM 1151 C CA . PRO A 1 149 ? 8.286 0.044 -16.876 1.00 83.94 149 PRO A CA 1
ATOM 1152 C C . PRO A 1 149 ? 6.819 0.312 -17.242 1.00 83.94 149 PRO A C 1
ATOM 1154 O O . PRO A 1 149 ? 6.419 0.098 -18.382 1.00 83.94 149 PRO A O 1
ATOM 1157 N N . LEU A 1 150 ? 6.040 0.889 -16.318 1.00 85.31 150 LEU A N 1
ATOM 1158 C CA . LEU A 1 150 ? 4.649 1.271 -16.572 1.00 85.31 150 LEU A CA 1
ATOM 1159 C C . LEU A 1 150 ? 4.502 2.282 -17.711 1.00 85.31 150 LEU A C 1
ATOM 1161 O O . LEU A 1 150 ? 3.540 2.197 -18.462 1.00 85.31 150 LEU A O 1
ATOM 1165 N N . ASP A 1 151 ? 5.446 3.213 -17.879 1.00 83.88 151 ASP A N 1
ATOM 1166 C CA . ASP A 1 151 ? 5.355 4.223 -18.941 1.00 83.88 151 ASP A CA 1
ATOM 1167 C C . ASP A 1 151 ? 5.492 3.621 -20.346 1.00 83.88 151 ASP A C 1
ATOM 1169 O O . ASP A 1 151 ? 5.071 4.248 -21.314 1.00 83.88 151 ASP A O 1
ATOM 1173 N N . ARG A 1 152 ? 6.073 2.419 -20.473 1.00 77.31 152 ARG A N 1
ATOM 1174 C CA . ARG A 1 152 ? 6.190 1.718 -21.761 1.00 77.31 152 ARG A CA 1
ATOM 1175 C C . ARG A 1 152 ? 4.897 1.012 -22.159 1.00 77.31 152 ARG A C 1
ATOM 1177 O O . ARG A 1 152 ? 4.616 0.898 -23.346 1.00 77.31 152 ARG A O 1
ATOM 1184 N N . HIS A 1 153 ? 4.130 0.550 -21.174 1.00 75.75 153 HIS A N 1
ATOM 1185 C CA . HIS A 1 153 ? 3.017 -0.376 -21.382 1.00 75.75 153 HIS A CA 1
ATOM 1186 C C . HIS A 1 153 ? 1.637 0.224 -21.084 1.00 75.75 153 HIS A C 1
ATOM 1188 O O . HIS A 1 153 ? 0.631 -0.336 -21.505 1.00 75.75 153 HIS A O 1
ATOM 1194 N N . ALA A 1 154 ? 1.560 1.363 -20.392 1.00 65.94 154 ALA A N 1
ATOM 1195 C CA . ALA A 1 154 ? 0.292 1.988 -20.039 1.00 65.94 154 ALA A CA 1
ATOM 1196 C C . ALA A 1 154 ? -0.146 3.065 -21.065 1.00 65.94 154 ALA A C 1
ATOM 1198 O O . ALA A 1 154 ? 0.600 4.012 -21.336 1.00 65.94 154 ALA A O 1
ATOM 1199 N N . PRO A 1 155 ? -1.375 2.984 -21.607 1.00 54.19 155 PRO A N 1
ATOM 1200 C CA . PRO A 1 155 ? -1.807 3.770 -22.769 1.00 54.19 155 PRO A CA 1
ATOM 1201 C C . PRO A 1 155 ? -2.118 5.259 -22.503 1.00 54.19 155 PRO A C 1
ATOM 1203 O O . PRO A 1 155 ? -2.082 6.061 -23.440 1.00 54.19 155 PRO A O 1
ATOM 1206 N N . GLU A 1 156 ? -2.378 5.684 -21.259 1.00 54.34 156 GLU A N 1
ATOM 1207 C CA . GLU A 1 156 ? -2.848 7.057 -20.974 1.00 54.34 156 GLU A CA 1
ATOM 1208 C C . GLU A 1 156 ? -1.824 8.164 -21.302 1.00 54.34 156 GLU A C 1
ATOM 1210 O O . GLU A 1 156 ? -2.212 9.261 -21.717 1.00 54.34 156 GLU A O 1
ATOM 1215 N N . LYS A 1 157 ? -0.512 7.904 -21.190 1.00 50.12 157 LYS A N 1
ATOM 1216 C CA . LYS A 1 157 ? 0.507 8.903 -21.573 1.00 50.12 157 LYS A CA 1
ATOM 1217 C C . LYS A 1 157 ? 0.679 9.043 -23.086 1.00 50.12 157 LYS A C 1
ATOM 1219 O O . LYS A 1 157 ? 1.032 10.129 -23.551 1.00 50.12 157 LYS A O 1
ATOM 1224 N N . ASN A 1 158 ? 0.375 7.998 -23.855 1.00 45.84 158 ASN A N 1
ATOM 1225 C CA . ASN A 1 158 ? 0.459 8.053 -25.313 1.00 45.84 158 ASN A CA 1
ATOM 1226 C C . ASN A 1 158 ? -0.718 8.831 -25.926 1.00 45.84 158 ASN A C 1
ATOM 1228 O O . ASN A 1 158 ? -0.519 9.549 -26.903 1.00 45.84 158 ASN A O 1
ATOM 1232 N N . GLN A 1 159 ? -1.909 8.814 -25.315 1.00 42.00 159 GLN A N 1
ATOM 1233 C CA . GLN A 1 159 ? -3.058 9.589 -25.813 1.00 42.00 159 GLN A CA 1
ATOM 1234 C C . GLN A 1 159 ? -2.954 11.103 -25.571 1.00 42.00 159 GLN A C 1
ATOM 1236 O O . GLN A 1 159 ? -3.326 11.879 -26.455 1.00 42.00 159 GLN A O 1
ATOM 1241 N N . ARG A 1 160 ? -2.411 11.558 -24.429 1.00 44.09 160 ARG A N 1
ATOM 1242 C CA . ARG A 1 160 ? -2.215 13.006 -24.184 1.00 44.09 160 ARG A CA 1
ATOM 1243 C C . ARG A 1 160 ? -1.136 13.626 -25.074 1.00 44.09 160 ARG A C 1
ATOM 1245 O O . ARG A 1 160 ? -1.267 14.784 -25.455 1.00 44.09 160 ARG A O 1
ATOM 1252 N N . ARG A 1 161 ? -0.106 12.864 -25.471 1.00 43.84 161 ARG A N 1
ATOM 1253 C CA . ARG A 1 161 ? 0.865 13.325 -26.482 1.00 43.84 161 ARG A CA 1
ATOM 1254 C C . ARG A 1 161 ? 0.267 13.413 -27.888 1.00 43.84 161 ARG A C 1
ATOM 1256 O O . ARG A 1 161 ? 0.687 14.273 -28.649 1.00 43.84 161 ARG A O 1
ATOM 1263 N N . MET A 1 162 ? -0.721 12.581 -28.224 1.00 42.97 162 MET A N 1
ATOM 1264 C CA . MET A 1 162 ? -1.398 12.648 -29.527 1.00 42.97 162 MET A CA 1
ATOM 1265 C C . MET A 1 162 ? -2.442 13.771 -29.619 1.00 42.97 162 MET A C 1
ATOM 1267 O O . MET A 1 162 ? -2.744 14.217 -30.720 1.00 42.97 162 MET A O 1
ATOM 1271 N N . THR A 1 163 ? -2.983 14.251 -28.495 1.00 43.44 163 THR A N 1
ATOM 1272 C CA . THR A 1 163 ? -3.976 15.346 -28.477 1.00 43.44 163 THR A CA 1
ATOM 1273 C C . THR A 1 163 ? -3.379 16.742 -28.287 1.00 43.44 163 THR A C 1
ATOM 1275 O O . THR A 1 163 ? -3.991 17.696 -28.746 1.00 43.44 163 THR A O 1
ATOM 1278 N N . LEU A 1 164 ? -2.185 16.887 -27.694 1.00 45.91 164 LEU A N 1
ATOM 1279 C CA . LEU A 1 164 ? -1.459 18.173 -27.636 1.00 45.91 164 LEU A CA 1
ATOM 1280 C C . LEU A 1 164 ? -0.511 18.423 -28.827 1.00 45.91 164 LEU A C 1
ATOM 1282 O O . LEU A 1 164 ? 0.168 19.444 -28.865 1.00 45.91 164 LEU A O 1
ATOM 1286 N N . GLY A 1 165 ? -0.443 17.492 -29.782 1.00 42.66 165 GLY A N 1
ATOM 1287 C CA . GLY A 1 165 ? 0.364 17.592 -31.003 1.00 42.66 165 GLY A CA 1
ATOM 1288 C C . GLY A 1 165 ? -0.442 17.920 -32.264 1.00 42.66 165 GLY A C 1
ATOM 1289 O O . GLY A 1 165 ? -0.055 17.473 -33.344 1.00 42.66 165 GLY A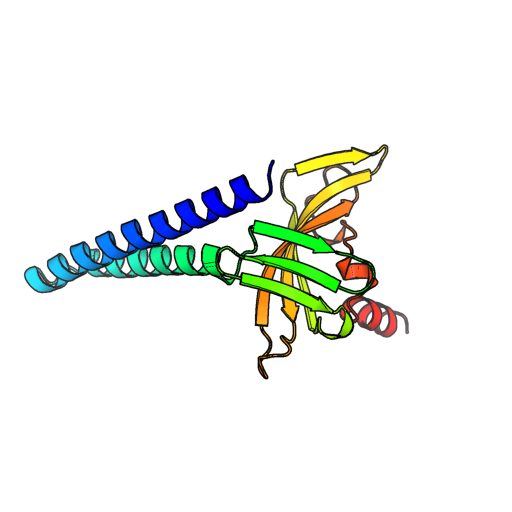 O 1
ATOM 1290 N N . ARG A 1 166 ? -1.573 18.623 -32.138 1.00 36.28 166 ARG A N 1
ATOM 1291 C CA . ARG A 1 166 ? -2.331 19.181 -33.266 1.00 36.28 166 ARG A CA 1
ATOM 1292 C C . ARG A 1 166 ? -2.559 20.667 -33.072 1.00 36.28 166 ARG A C 1
ATOM 1294 O O . ARG A 1 166 ? -2.942 21.038 -31.943 1.00 36.28 166 ARG A O 1
#

Foldseek 3Di:
DDPVVLLVVLLVQLVVLQVVLVVQLVVLVVCCVPPVDVVSVVSNVVSVVSNVVSVCSAPAEFSDWDDDPFWIWGHGSVDIATAGLVFWADKDFDWWDDDWDDDDQKTWIWTWMWTWGDGPVDPDIDIHIYTFIFIAGPPDTDSVRTHGPNVVRPCPVVVVVVVVPD

Radius of gyration: 19.95 Å; chains: 1; bounding box: 47×32×64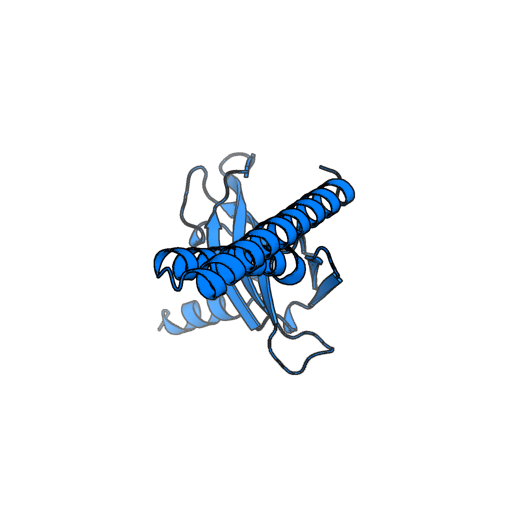 Å

Sequence (166 aa):
MSVFGTRTFQGALSAAFFAAGGAVIIASALVLYRYSDPVAFAGVVVGAITVSLGFFLMIMLPYKGTSDDTTLHLWFVTRTDAIRWDDLLSYKKLAVGWTWKAHGRDMEGSVFTALSYLRPSMRTPTRAYCWITGIGPAFSRSPEDYVTPLDRHAPEKNQRRMTLGR